Protein AF-A0A8S9V5A4-F1 (afdb_monomer)

Sequence (176 aa):
MAGAPRRKNFTDDKDMALLRQIHADRPFLRQRGGIMAAGKTASGRFDKLVEAHRAAAEESAKASGVDEDESEKVILLDDLVAKLDDHAAKTAAAKETELRKREREEETSLVARRLAMESLKESGDDSTPVKKRKETELKDLLITLKEKELAERQEVRELDAERRRREREEDRDEAA

Foldseek 3Di:
DDDDDDDDDDDVVNLVVLLVVCLVVVLVPDPPDSDPPVDPVSRVVLVVLLVVLVVVVVVCVVVPDDDDDQDPSSVSSVVSVVVNVVSVVVVVVVVVVVVVVVVVVVVVVVVVVVVVVVVVVVVVDDDDDPPPVVVVVVVVVVVVVVVVVVVVVVVVVVVVVVVVVVVVVVVVVVVD

Organism: Phytophthora infestans (NCBI:txid4787)

Mean predicted aligned error: 16.7 Å

Nearest PDB structures (foldseek):
  3k29-assembly1_A  TM=2.205E-01  e=4.992E+00  Chlamydia trachomatis

Solvent-accessible surface area (backbone atoms only — not comparable to full-atom values): 10399 Å² total; per-residue (Å²): 133,86,76,78,83,75,80,83,80,83,47,71,70,54,49,50,52,50,50,54,47,47,66,73,66,40,41,86,75,44,96,71,77,66,58,54,94,72,40,75,70,47,46,61,47,50,54,51,52,51,53,52,47,54,54,48,51,55,50,53,65,73,58,70,86,72,94,68,88,79,46,71,68,53,56,54,45,53,58,50,48,53,54,49,51,53,47,52,50,53,54,51,52,52,51,50,54,53,48,53,51,49,51,51,52,52,52,54,50,51,51,52,52,50,54,53,55,50,54,54,57,62,72,72,72,73,92,75,94,60,67,72,62,57,52,50,55,53,51,52,52,52,48,56,52,51,52,50,56,50,49,54,57,48,50,54,53,48,51,54,51,48,52,58,47,49,54,58,49,53,59,50,65,76,73,109

Radius of gyration: 33.75 Å; Cα contacts (8 Å, |Δi|>4): 38; chains: 1; bounding box: 81×59×84 Å

Structure (mmCIF, N/CA/C/O backbone):
data_AF-A0A8S9V5A4-F1
#
_entry.id   AF-A0A8S9V5A4-F1
#
loop_
_atom_site.group_PDB
_atom_site.id
_atom_site.type_symbol
_atom_site.label_atom_id
_atom_site.label_alt_id
_atom_site.label_comp_id
_atom_site.label_asym_id
_atom_site.label_entity_id
_atom_site.label_seq_id
_atom_site.pdbx_PDB_ins_code
_atom_site.Cartn_x
_atom_site.Cartn_y
_atom_site.Cartn_z
_atom_site.occupancy
_atom_site.B_iso_or_equiv
_atom_site.auth_seq_id
_atom_site.auth_comp_id
_atom_site.auth_asym_id
_atom_site.auth_atom_id
_atom_site.pdbx_PDB_model_num
ATOM 1 N N . MET A 1 1 ? 39.631 -29.279 -12.081 1.00 44.41 1 MET A N 1
ATOM 2 C CA . MET A 1 1 ? 38.621 -28.631 -11.217 1.00 44.41 1 MET A CA 1
ATOM 3 C C . MET A 1 1 ? 37.697 -27.805 -12.096 1.00 44.41 1 MET A C 1
ATOM 5 O O . MET A 1 1 ? 3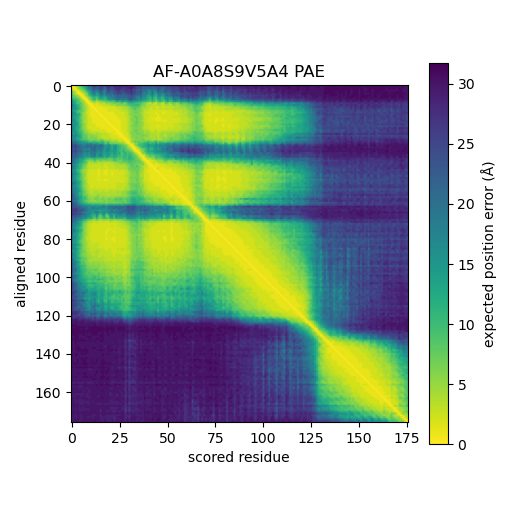8.179 -26.889 -12.747 1.00 44.41 1 MET A O 1
ATOM 9 N N . ALA A 1 2 ? 36.414 -28.160 -12.189 1.00 45.00 2 ALA A N 1
ATOM 10 C CA . ALA A 1 2 ? 35.436 -27.352 -12.915 1.00 45.00 2 ALA A CA 1
ATOM 11 C C . ALA A 1 2 ? 35.105 -26.110 -12.070 1.00 45.00 2 ALA A C 1
ATOM 13 O O . ALA A 1 2 ? 34.670 -26.242 -10.928 1.00 45.00 2 ALA A O 1
ATOM 14 N N . GLY A 1 3 ? 35.390 -24.916 -12.596 1.00 50.31 3 GLY A N 1
ATOM 15 C CA . GLY A 1 3 ? 35.115 -23.653 -11.913 1.00 50.31 3 GLY A CA 1
ATOM 16 C C . GLY A 1 3 ? 33.620 -23.479 -11.641 1.00 50.31 3 GLY A C 1
ATOM 17 O O . GLY A 1 3 ? 32.790 -23.836 -12.477 1.00 50.31 3 GLY A O 1
ATOM 18 N N . ALA A 1 4 ? 33.284 -22.942 -10.466 1.00 57.16 4 ALA A N 1
ATOM 19 C CA . ALA A 1 4 ? 31.905 -22.681 -10.068 1.00 57.16 4 ALA A CA 1
ATOM 20 C C . ALA A 1 4 ? 31.161 -21.851 -11.139 1.00 57.16 4 ALA A C 1
ATOM 22 O O . ALA A 1 4 ? 31.749 -20.930 -11.720 1.00 57.16 4 ALA A O 1
ATOM 23 N N . PRO A 1 5 ? 29.877 -22.149 -11.413 1.00 58.09 5 PRO A N 1
ATOM 24 C CA . PRO A 1 5 ? 29.123 -21.475 -12.462 1.00 58.09 5 PRO A CA 1
ATOM 25 C C . PRO A 1 5 ? 29.040 -19.969 -12.183 1.00 58.09 5 PRO A C 1
ATOM 27 O O . PRO A 1 5 ? 28.611 -19.538 -11.110 1.00 58.09 5 PRO A O 1
ATOM 30 N N . ARG A 1 6 ? 29.463 -19.155 -13.159 1.00 66.19 6 ARG A N 1
ATOM 31 C CA . ARG A 1 6 ? 29.399 -17.691 -13.068 1.00 66.19 6 ARG A CA 1
ATOM 32 C C . ARG A 1 6 ? 27.950 -17.240 -12.886 1.00 66.19 6 ARG A C 1
ATOM 34 O O . ARG A 1 6 ? 27.045 -17.743 -13.553 1.00 66.19 6 ARG A O 1
ATOM 41 N N . ARG A 1 7 ? 27.732 -16.280 -11.979 1.00 64.88 7 ARG A N 1
ATOM 42 C CA . ARG A 1 7 ? 26.419 -15.655 -11.759 1.00 64.88 7 ARG A CA 1
ATOM 43 C C . ARG A 1 7 ? 25.917 -15.118 -13.102 1.00 64.88 7 ARG A C 1
ATOM 45 O O . ARG A 1 7 ? 26.640 -14.397 -13.782 1.00 64.88 7 ARG A O 1
ATOM 52 N N . LYS A 1 8 ? 24.704 -15.506 -13.504 1.00 66.00 8 LYS A N 1
ATOM 53 C CA . LYS A 1 8 ? 24.080 -15.004 -14.734 1.00 66.00 8 LYS A CA 1
ATOM 54 C C . LYS A 1 8 ? 23.868 -13.496 -14.580 1.00 66.00 8 LYS A C 1
ATOM 56 O O . LYS A 1 8 ? 23.159 -13.077 -13.669 1.00 66.00 8 LYS A O 1
ATOM 61 N N . ASN A 1 9 ? 24.470 -12.703 -15.461 1.00 75.31 9 ASN A N 1
ATOM 62 C CA . ASN A 1 9 ? 24.231 -11.264 -15.503 1.00 75.31 9 ASN A CA 1
ATOM 63 C C . ASN A 1 9 ? 22.827 -10.994 -16.075 1.00 75.31 9 ASN A C 1
ATOM 65 O O . ASN A 1 9 ? 22.404 -11.640 -17.047 1.00 75.31 9 ASN A O 1
ATOM 69 N N . PHE A 1 10 ? 22.106 -10.070 -15.440 1.00 82.31 10 PHE A N 1
ATOM 70 C CA . PHE A 1 10 ? 20.865 -9.513 -15.970 1.00 82.31 10 PHE A CA 1
ATOM 71 C C . PHE A 1 10 ? 21.201 -8.514 -17.078 1.00 82.31 10 PHE A C 1
ATOM 73 O O . PHE A 1 10 ? 22.166 -7.762 -16.965 1.00 82.31 10 PHE A O 1
ATOM 80 N N . THR A 1 11 ? 20.432 -8.578 -18.155 1.00 89.62 11 THR A N 1
ATOM 81 C CA . THR A 1 11 ? 20.482 -7.675 -19.310 1.00 89.62 11 THR A CA 1
ATOM 82 C C . THR A 1 11 ? 19.158 -6.922 -19.370 1.00 89.62 11 THR A C 1
ATOM 84 O O . THR A 1 11 ? 18.189 -7.391 -18.769 1.00 89.62 11 THR A O 1
ATOM 87 N N . ASP A 1 12 ? 19.079 -5.816 -20.110 1.00 88.50 12 ASP A N 1
ATOM 88 C CA . ASP A 1 12 ? 17.833 -5.041 -20.198 1.00 88.50 12 ASP A CA 1
ATOM 89 C C . ASP A 1 12 ? 16.649 -5.875 -20.700 1.00 88.50 12 ASP A C 1
ATOM 91 O O . ASP A 1 12 ? 15.578 -5.816 -20.106 1.00 88.50 12 ASP A O 1
ATOM 95 N N . ASP A 1 13 ? 16.855 -6.767 -21.672 1.00 89.75 13 ASP A N 1
ATOM 96 C CA . ASP A 1 13 ? 15.806 -7.694 -22.127 1.00 89.75 13 ASP A CA 1
ATOM 97 C C . ASP A 1 13 ? 15.301 -8.623 -21.012 1.00 89.75 13 ASP A C 1
ATOM 99 O O . ASP A 1 13 ? 14.111 -8.933 -20.926 1.00 89.75 13 ASP A O 1
ATOM 103 N N . LYS A 1 14 ? 16.201 -9.079 -20.129 1.00 90.19 14 LYS A N 1
ATOM 104 C CA . LYS A 1 14 ? 15.837 -9.930 -18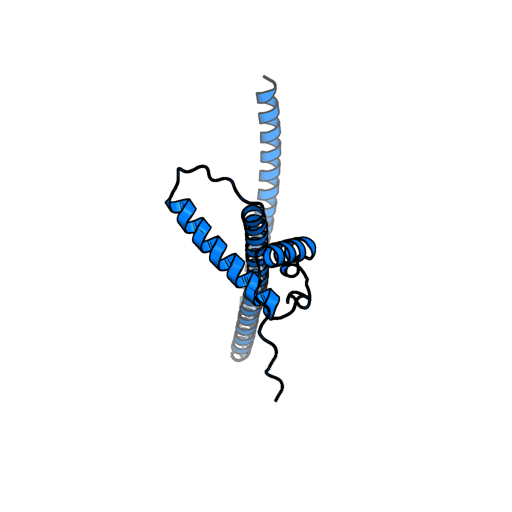.985 1.00 90.19 14 LYS A CA 1
ATOM 105 C C . LYS A 1 14 ? 15.147 -9.130 -17.894 1.00 90.19 14 LYS A C 1
ATOM 107 O O . LYS A 1 14 ? 14.263 -9.673 -17.240 1.00 90.19 14 LYS A O 1
ATOM 112 N N . ASP A 1 15 ? 15.553 -7.881 -17.693 1.00 91.50 15 ASP A N 1
ATOM 113 C CA . ASP A 1 15 ? 14.875 -6.973 -16.775 1.00 91.50 15 ASP A CA 1
ATOM 114 C C . ASP A 1 15 ? 13.461 -6.682 -17.280 1.00 91.50 15 ASP A C 1
ATOM 116 O O . ASP A 1 15 ? 12.514 -6.803 -16.515 1.00 91.50 15 ASP A O 1
ATOM 120 N N . MET A 1 16 ? 13.287 -6.419 -18.576 1.00 93.56 16 MET A N 1
ATOM 121 C CA . MET A 1 16 ? 11.969 -6.237 -19.187 1.00 93.56 16 MET A CA 1
ATOM 122 C C . MET A 1 16 ? 11.093 -7.484 -19.062 1.00 93.56 16 MET A C 1
ATOM 124 O O . MET A 1 16 ? 9.941 -7.387 -18.641 1.00 93.56 16 MET A O 1
ATOM 128 N N . ALA A 1 17 ? 11.626 -8.670 -19.367 1.00 92.06 17 ALA A N 1
ATOM 129 C CA . ALA A 1 17 ? 10.892 -9.921 -19.187 1.00 92.06 17 ALA A CA 1
ATOM 130 C C . ALA A 1 17 ? 10.491 -10.145 -17.718 1.00 92.06 17 ALA A C 1
ATOM 132 O O . ALA A 1 17 ? 9.358 -10.538 -17.440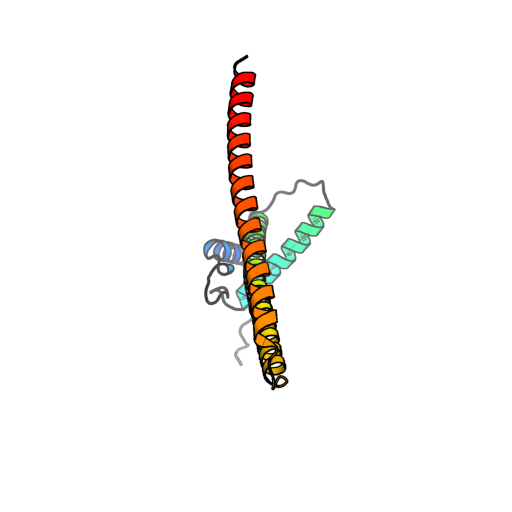 1.00 92.06 17 ALA A O 1
ATOM 133 N N . LEU A 1 18 ? 11.396 -9.844 -16.782 1.00 91.38 18 LEU A N 1
ATOM 134 C CA . LEU A 1 18 ? 11.139 -9.933 -15.348 1.00 91.38 18 LEU A CA 1
ATOM 135 C C . LEU A 1 18 ? 10.037 -8.961 -14.911 1.00 91.38 18 LEU A C 1
ATOM 137 O O . LEU A 1 18 ? 9.111 -9.371 -14.214 1.00 91.38 18 LEU A O 1
ATOM 141 N N . LEU A 1 19 ? 10.107 -7.696 -15.329 1.00 93.19 19 LEU A N 1
ATOM 142 C CA . LEU A 1 19 ? 9.117 -6.679 -14.981 1.00 93.19 19 LEU A CA 1
ATOM 143 C C . LEU A 1 19 ? 7.740 -7.027 -15.547 1.00 93.19 19 LEU A C 1
ATOM 145 O O . LEU A 1 19 ? 6.755 -6.982 -14.813 1.00 93.19 19 LEU A O 1
ATOM 149 N N . ARG A 1 20 ? 7.665 -7.464 -16.811 1.00 93.44 20 ARG A N 1
ATOM 150 C CA . ARG A 1 20 ? 6.405 -7.907 -17.430 1.00 93.44 20 ARG A CA 1
ATOM 151 C C . ARG A 1 20 ? 5.810 -9.101 -16.688 1.00 93.44 20 ARG A C 1
ATOM 153 O O . ARG A 1 20 ? 4.609 -9.121 -16.427 1.00 93.44 20 ARG A O 1
ATOM 160 N N . GLN A 1 21 ? 6.646 -10.063 -16.299 1.00 91.06 21 GLN A N 1
ATOM 161 C CA . GLN A 1 21 ? 6.204 -11.212 -15.517 1.00 91.06 21 GLN A CA 1
ATOM 162 C C . GLN A 1 21 ? 5.666 -10.791 -14.143 1.00 91.06 21 GLN A C 1
ATOM 164 O O . GLN A 1 21 ? 4.577 -11.206 -13.761 1.00 91.06 21 GLN A O 1
ATOM 169 N N . ILE A 1 22 ? 6.384 -9.940 -13.407 1.00 90.06 22 ILE A N 1
ATOM 170 C CA . ILE A 1 22 ? 5.941 -9.445 -12.093 1.00 90.06 22 ILE A CA 1
ATOM 171 C C . ILE A 1 22 ? 4.639 -8.650 -12.225 1.00 90.06 22 ILE A C 1
ATOM 173 O O . ILE A 1 22 ? 3.739 -8.799 -11.396 1.00 90.06 22 ILE A O 1
ATOM 177 N N . HIS A 1 23 ? 4.516 -7.846 -13.277 1.00 91.00 23 HIS A N 1
ATOM 178 C CA . HIS A 1 23 ? 3.318 -7.069 -13.557 1.00 91.00 23 HIS A CA 1
ATOM 179 C C . HIS A 1 23 ? 2.094 -7.945 -13.854 1.00 91.00 23 HIS A C 1
ATOM 181 O O . HIS A 1 23 ? 0.995 -7.642 -13.380 1.00 91.00 23 HIS A O 1
ATOM 187 N N . ALA A 1 24 ? 2.283 -9.046 -14.585 1.00 90.06 24 ALA A N 1
ATOM 188 C CA . ALA A 1 24 ? 1.232 -10.017 -14.869 1.00 90.06 24 ALA A CA 1
ATOM 189 C C . ALA A 1 24 ? 0.864 -10.852 -13.630 1.00 90.06 24 ALA A C 1
ATOM 191 O O . ALA A 1 24 ? -0.307 -10.948 -13.263 1.00 90.06 24 ALA A O 1
ATOM 192 N N . ASP A 1 25 ? 1.862 -11.422 -12.952 1.00 87.12 25 ASP A N 1
ATOM 193 C CA . ASP A 1 25 ? 1.659 -12.382 -11.863 1.00 87.12 25 ASP A CA 1
ATOM 194 C C . ASP A 1 25 ? 1.259 -11.725 -10.536 1.00 87.12 25 ASP A C 1
ATOM 196 O O . ASP A 1 25 ? 0.744 -12.418 -9.645 1.00 87.12 25 ASP A O 1
ATOM 200 N N . ARG A 1 26 ? 1.553 -10.421 -10.402 1.00 86.00 26 ARG A N 1
ATOM 201 C CA . ARG A 1 26 ? 1.373 -9.566 -9.214 1.00 86.00 26 ARG A CA 1
ATOM 202 C C . ARG A 1 26 ? 1.672 -10.318 -7.917 1.00 86.00 26 ARG A C 1
ATOM 204 O O . ARG A 1 26 ? 0.801 -10.455 -7.054 1.00 86.00 26 ARG A O 1
ATOM 211 N N . PRO A 1 27 ? 2.898 -10.849 -7.765 1.00 82.44 27 PRO A N 1
ATOM 212 C CA . PRO A 1 27 ? 3.228 -11.765 -6.676 1.00 82.44 27 PRO A CA 1
ATOM 213 C C . PRO A 1 27 ? 3.062 -11.127 -5.289 1.00 82.44 27 PRO A C 1
ATOM 215 O O . PRO A 1 27 ? 2.765 -11.831 -4.329 1.00 82.44 27 PRO A O 1
ATOM 218 N N . PHE A 1 28 ? 3.193 -9.803 -5.196 1.00 78.75 28 PHE A N 1
ATOM 219 C CA . PHE A 1 28 ? 3.020 -9.016 -3.974 1.00 78.75 28 PHE A CA 1
ATOM 220 C C . PHE A 1 28 ? 1.563 -8.908 -3.492 1.00 78.75 28 PHE A C 1
ATOM 222 O O . PHE A 1 28 ? 1.354 -8.597 -2.328 1.00 78.75 28 PHE A O 1
ATOM 229 N N . LEU A 1 29 ? 0.562 -9.207 -4.334 1.00 77.19 29 LEU A N 1
ATOM 230 C CA . LEU A 1 29 ? -0.858 -9.224 -3.941 1.00 77.19 29 LEU A CA 1
ATOM 231 C C . LEU A 1 29 ? -1.335 -10.598 -3.445 1.00 77.19 29 LEU A C 1
ATOM 233 O O . LEU A 1 29 ? -2.489 -10.753 -3.044 1.00 77.19 29 LEU A O 1
ATOM 237 N N . ARG A 1 30 ? -0.492 -11.635 -3.513 1.00 77.19 30 ARG A N 1
ATOM 238 C CA . ARG A 1 30 ? -0.899 -13.000 -3.161 1.00 77.19 30 ARG A CA 1
ATOM 239 C C . ARG A 1 30 ? -0.908 -13.176 -1.642 1.00 77.19 30 ARG A C 1
ATOM 241 O O . ARG A 1 30 ? 0.106 -12.992 -0.979 1.00 77.19 30 ARG A O 1
ATOM 248 N N . GLN A 1 31 ? -2.045 -13.627 -1.107 1.00 62.00 31 GLN A N 1
ATOM 249 C CA . GLN A 1 31 ? -2.305 -13.799 0.332 1.00 62.00 31 GLN A CA 1
ATOM 250 C C . GLN A 1 31 ? -1.357 -14.794 1.038 1.00 62.00 31 GLN A C 1
ATOM 252 O O . GLN A 1 31 ? -1.238 -14.770 2.261 1.00 62.00 31 GLN A O 1
ATOM 257 N N . ARG A 1 32 ? -0.671 -15.681 0.299 1.00 48.41 32 ARG A N 1
ATOM 258 C CA . ARG A 1 32 ? 0.219 -16.704 0.870 1.00 48.41 32 ARG A CA 1
ATOM 259 C C . ARG A 1 32 ? 1.506 -16.849 0.051 1.00 48.41 32 ARG A C 1
ATOM 261 O O . ARG A 1 32 ? 1.446 -17.167 -1.131 1.00 48.41 32 ARG A O 1
ATOM 268 N N . GLY A 1 33 ? 2.659 -16.664 0.706 1.00 55.97 33 GLY A N 1
ATOM 269 C CA . GLY A 1 33 ? 3.987 -16.945 0.138 1.00 55.97 33 GLY A CA 1
ATOM 270 C C . GLY A 1 33 ? 4.487 -15.917 -0.881 1.00 55.97 33 GLY A C 1
ATOM 271 O O . GLY A 1 33 ? 4.953 -16.308 -1.946 1.00 55.97 33 GLY A O 1
ATOM 272 N N . GLY A 1 34 ? 4.388 -14.623 -0.554 1.00 55.09 34 GLY A N 1
ATOM 273 C CA . GLY A 1 34 ? 4.804 -13.483 -1.384 1.00 55.09 34 GLY A CA 1
ATOM 274 C C . GLY A 1 34 ? 6.316 -13.358 -1.595 1.00 55.09 34 GLY A C 1
ATOM 275 O O . GLY A 1 34 ? 6.923 -12.361 -1.224 1.00 55.09 34 GLY A O 1
ATOM 276 N N . ILE A 1 35 ? 6.935 -14.365 -2.200 1.00 52.69 35 ILE A N 1
ATOM 277 C CA . ILE A 1 35 ? 8.256 -14.249 -2.810 1.00 52.69 35 ILE A CA 1
ATOM 278 C C . ILE A 1 35 ? 8.059 -14.678 -4.251 1.00 52.69 35 ILE A C 1
ATOM 280 O O . ILE A 1 35 ? 7.546 -15.767 -4.505 1.00 52.69 35 ILE A O 1
ATOM 284 N N . MET A 1 36 ? 8.426 -13.794 -5.181 1.0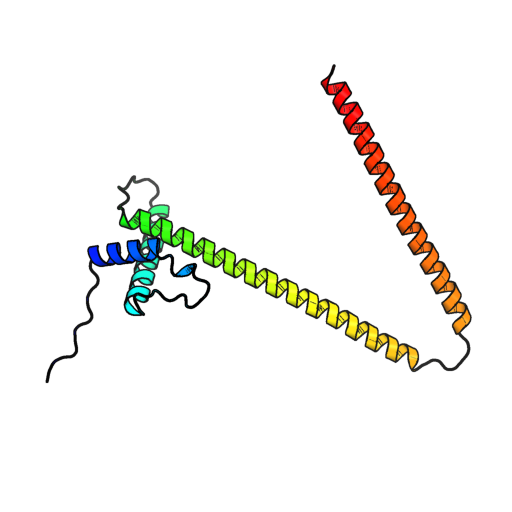0 58.25 36 MET A N 1
ATOM 285 C CA . MET A 1 36 ? 8.436 -14.056 -6.619 1.00 58.25 36 MET A CA 1
ATOM 286 C C . MET A 1 36 ? 8.790 -15.519 -6.899 1.00 58.25 36 MET A C 1
ATOM 288 O O . MET A 1 36 ? 9.861 -15.984 -6.500 1.00 58.25 36 MET A O 1
ATOM 292 N N . ALA A 1 37 ? 7.930 -16.231 -7.630 1.00 55.09 37 ALA A N 1
ATOM 293 C CA . ALA A 1 37 ? 8.201 -17.603 -8.069 1.00 55.09 37 ALA A CA 1
ATOM 294 C C . ALA A 1 37 ? 9.523 -17.723 -8.868 1.00 55.09 37 ALA A C 1
ATOM 296 O O . ALA A 1 37 ? 10.052 -18.814 -9.048 1.00 55.09 37 ALA A O 1
ATOM 297 N N . ALA A 1 38 ? 10.092 -16.588 -9.292 1.00 58.88 38 ALA A N 1
ATOM 298 C CA . ALA A 1 38 ? 11.385 -16.447 -9.952 1.00 58.88 38 ALA A CA 1
ATOM 299 C C . ALA A 1 38 ? 12.624 -16.570 -9.021 1.00 58.88 38 ALA A C 1
ATOM 301 O O . ALA A 1 38 ? 13.761 -16.510 -9.494 1.00 58.88 38 ALA A O 1
ATOM 302 N N . GLY A 1 39 ? 12.443 -16.776 -7.710 1.00 67.94 39 GLY A N 1
ATOM 303 C CA . GLY A 1 39 ? 13.529 -17.066 -6.765 1.00 67.94 39 GLY A CA 1
ATOM 304 C C . GLY A 1 39 ? 14.308 -15.839 -6.262 1.00 67.94 39 GLY A C 1
ATOM 305 O O . GLY A 1 39 ? 14.139 -14.712 -6.727 1.00 67.94 39 GLY A O 1
ATOM 306 N N . LYS A 1 40 ? 15.205 -16.059 -5.285 1.00 75.00 40 LYS A N 1
ATOM 307 C CA . LYS A 1 40 ? 15.917 -14.995 -4.536 1.00 75.00 40 LYS A CA 1
ATOM 308 C C . LYS A 1 40 ? 16.727 -14.034 -5.422 1.00 75.00 40 LYS A C 1
ATOM 310 O O . LYS A 1 40 ? 16.882 -12.866 -5.081 1.00 75.00 40 LYS A O 1
ATOM 315 N N . THR A 1 41 ? 17.237 -14.503 -6.562 1.00 80.31 41 THR A N 1
ATOM 316 C CA . THR A 1 41 ? 18.015 -13.682 -7.506 1.00 80.31 41 THR A CA 1
ATOM 317 C C . THR A 1 41 ? 17.161 -12.726 -8.328 1.00 80.31 41 THR A C 1
ATOM 319 O O . THR A 1 41 ? 17.618 -11.627 -8.616 1.00 80.31 41 THR A O 1
ATOM 322 N N . ALA A 1 42 ? 15.949 -13.136 -8.709 1.00 81.81 42 ALA A N 1
ATOM 323 C CA . ALA A 1 42 ? 15.018 -12.282 -9.437 1.00 81.81 42 ALA A CA 1
ATOM 324 C C . ALA A 1 42 ? 14.423 -11.221 -8.509 1.00 81.81 42 ALA A C 1
ATOM 326 O O . ALA A 1 42 ? 14.370 -10.056 -8.887 1.00 81.81 42 ALA A O 1
ATOM 327 N N . SER A 1 43 ? 14.116 -11.604 -7.261 1.00 83.88 43 SER A N 1
ATOM 328 C CA . SER A 1 43 ? 13.677 -10.651 -6.238 1.00 83.88 43 SER A CA 1
ATOM 329 C C . SER A 1 43 ? 14.692 -9.544 -6.017 1.00 83.88 43 SER A C 1
ATOM 331 O O . SER A 1 43 ? 14.392 -8.382 -6.252 1.00 83.88 43 SER A O 1
ATOM 333 N N . GLY A 1 44 ? 15.941 -9.910 -5.721 1.00 87.19 44 GLY A N 1
ATOM 334 C CA . GLY A 1 44 ? 16.989 -8.914 -5.517 1.00 87.19 44 GLY A CA 1
ATOM 335 C C . GLY A 1 44 ? 17.362 -8.118 -6.774 1.00 87.19 44 GLY A C 1
ATOM 336 O O . GLY A 1 44 ? 18.049 -7.107 -6.657 1.00 87.19 44 GLY A O 1
ATOM 337 N N . ARG A 1 45 ? 16.971 -8.555 -7.983 1.00 91.06 45 ARG A N 1
ATOM 338 C CA . ARG A 1 45 ? 17.113 -7.729 -9.192 1.00 91.06 45 ARG A CA 1
ATOM 339 C C . ARG A 1 45 ? 15.977 -6.722 -9.298 1.00 91.06 45 ARG A C 1
ATOM 341 O O . ARG A 1 45 ? 16.259 -5.564 -9.574 1.00 91.06 45 ARG A O 1
ATOM 348 N N . PHE A 1 46 ? 14.743 -7.159 -9.071 1.00 91.62 46 PHE A N 1
ATOM 349 C CA . PHE A 1 46 ? 13.575 -6.289 -9.061 1.00 91.62 46 PHE A CA 1
ATOM 350 C C . PHE A 1 46 ? 13.711 -5.172 -8.024 1.00 91.62 46 PHE A C 1
ATOM 352 O O . PHE A 1 46 ? 13.545 -4.013 -8.383 1.00 91.62 46 PHE A O 1
ATOM 359 N N . ASP A 1 47 ? 14.132 -5.499 -6.799 1.00 91.56 47 ASP A N 1
ATOM 360 C CA . ASP A 1 47 ? 14.329 -4.507 -5.733 1.00 91.56 47 ASP A CA 1
ATOM 361 C C . ASP A 1 47 ? 15.311 -3.407 -6.176 1.00 91.56 47 ASP A C 1
ATOM 363 O O . ASP A 1 47 ? 15.025 -2.221 -6.058 1.00 91.56 47 ASP A O 1
ATOM 367 N N . LYS A 1 48 ? 16.423 -3.791 -6.820 1.00 93.38 48 LYS A N 1
ATOM 368 C CA . LYS A 1 48 ? 17.397 -2.837 -7.377 1.00 93.38 48 LYS A CA 1
ATOM 369 C C . LYS A 1 48 ? 16.843 -1.986 -8.516 1.00 93.38 48 LYS A C 1
ATOM 371 O O . LYS A 1 48 ? 17.265 -0.846 -8.671 1.00 93.38 48 LYS A O 1
ATOM 376 N N . LEU A 1 49 ? 15.976 -2.551 -9.359 1.00 93.75 49 LEU A N 1
ATOM 377 C CA . LEU A 1 49 ? 15.339 -1.805 -10.449 1.00 93.75 49 LEU A CA 1
ATOM 378 C C . LEU A 1 49 ? 14.371 -0.760 -9.890 1.00 93.75 49 LEU A C 1
ATOM 380 O O . LEU A 1 49 ? 14.370 0.367 -10.370 1.00 93.75 49 LEU A O 1
ATOM 384 N N . VAL A 1 50 ? 13.609 -1.118 -8.853 1.00 93.88 50 VAL A N 1
ATOM 385 C CA . VAL A 1 50 ? 12.713 -0.198 -8.142 1.00 93.88 50 VAL A CA 1
ATOM 386 C C . VAL A 1 50 ? 13.500 0.904 -7.432 1.00 93.88 50 VAL A C 1
ATOM 388 O O . VAL A 1 50 ? 13.154 2.071 -7.567 1.00 93.88 50 VAL A O 1
ATOM 391 N N . GLU A 1 51 ? 14.576 0.567 -6.716 1.00 94.38 51 GLU A N 1
ATOM 392 C CA . GLU A 1 51 ? 15.438 1.559 -6.055 1.00 94.38 51 GLU A CA 1
ATOM 393 C C . GLU A 1 51 ? 16.034 2.558 -7.055 1.00 94.38 51 GLU A C 1
ATOM 395 O O . GLU A 1 51 ? 15.967 3.767 -6.835 1.00 94.38 51 GLU A O 1
ATOM 400 N N . ALA A 1 52 ? 16.585 2.063 -8.167 1.00 92.88 52 ALA A N 1
ATOM 401 C CA . ALA A 1 52 ? 17.170 2.912 -9.200 1.00 92.88 52 ALA A CA 1
ATOM 402 C C . ALA A 1 52 ? 16.126 3.824 -9.862 1.00 92.88 52 ALA A C 1
ATOM 404 O O . ALA A 1 52 ? 16.403 4.998 -10.090 1.00 92.88 52 ALA A O 1
ATOM 405 N N . HIS A 1 53 ? 14.928 3.301 -10.142 1.00 93.75 53 HIS A N 1
ATOM 406 C CA . HIS A 1 53 ? 13.833 4.084 -10.719 1.00 93.75 53 HIS A CA 1
ATOM 407 C C . HIS A 1 53 ? 13.336 5.167 -9.760 1.00 93.75 53 HIS A C 1
ATOM 409 O O . HIS A 1 53 ? 13.222 6.314 -10.173 1.00 93.75 53 HIS A O 1
ATOM 415 N N . ARG A 1 54 ? 13.158 4.861 -8.469 1.00 93.62 54 ARG A N 1
ATOM 416 C CA . ARG A 1 54 ? 12.771 5.866 -7.463 1.00 93.62 54 ARG A CA 1
ATOM 417 C C . ARG A 1 54 ? 13.792 6.998 -7.350 1.00 93.62 54 ARG A C 1
ATOM 419 O O . ARG A 1 54 ? 13.400 8.156 -7.262 1.00 93.62 54 ARG A O 1
ATOM 426 N N . ALA A 1 55 ? 15.085 6.669 -7.377 1.00 91.94 55 ALA A N 1
ATOM 427 C CA . ALA A 1 55 ? 16.148 7.671 -7.357 1.00 91.94 55 ALA A CA 1
ATOM 428 C C . ALA A 1 55 ? 16.122 8.557 -8.615 1.00 91.94 55 ALA A C 1
ATOM 430 O O . ALA A 1 55 ? 16.215 9.777 -8.502 1.00 91.94 55 ALA A O 1
ATOM 431 N N . ALA A 1 56 ? 15.939 7.951 -9.794 1.00 88.06 56 ALA A N 1
ATOM 432 C CA . ALA A 1 56 ? 15.821 8.683 -11.051 1.00 88.06 56 ALA A CA 1
ATOM 433 C C . ALA A 1 56 ? 14.574 9.582 -11.073 1.00 88.06 56 ALA A C 1
ATOM 435 O O . ALA A 1 56 ? 14.679 10.751 -11.414 1.00 88.06 56 ALA A O 1
ATOM 436 N N . ALA A 1 57 ? 13.418 9.085 -10.626 1.00 87.69 57 ALA A N 1
ATOM 437 C CA . ALA A 1 57 ? 12.184 9.863 -10.550 1.00 87.69 57 ALA A CA 1
ATOM 438 C C . ALA A 1 57 ? 12.312 11.073 -9.605 1.00 87.69 57 ALA A C 1
ATOM 440 O O . ALA A 1 57 ? 11.803 12.150 -9.906 1.00 87.69 57 ALA A O 1
ATOM 441 N N . GLU A 1 58 ? 13.024 10.930 -8.481 1.00 88.25 58 GLU A N 1
ATOM 442 C CA . GLU A 1 58 ? 13.315 12.047 -7.575 1.00 88.25 58 GLU A CA 1
ATOM 443 C C . GLU A 1 58 ? 14.228 13.098 -8.231 1.00 88.25 58 GLU A C 1
ATOM 445 O O . GLU A 1 58 ? 14.036 14.301 -8.038 1.00 88.25 58 GLU A O 1
ATOM 450 N N . GLU A 1 59 ? 15.221 12.661 -9.006 1.00 85.50 59 GLU A N 1
ATOM 451 C CA . GLU A 1 59 ? 16.116 13.545 -9.756 1.00 85.50 59 GLU A CA 1
ATOM 452 C C . GLU A 1 59 ? 15.373 14.276 -10.884 1.00 85.50 59 GLU A C 1
ATOM 454 O O . GLU A 1 59 ? 15.451 15.503 -10.967 1.00 85.50 59 GLU A O 1
ATOM 459 N N . SER A 1 60 ? 14.564 13.563 -11.672 1.00 82.50 60 SER A N 1
ATOM 460 C CA . SER A 1 60 ? 13.716 14.137 -12.723 1.00 82.50 60 SER A CA 1
ATOM 461 C C . SER A 1 60 ? 12.695 15.128 -12.158 1.00 82.50 60 SER A C 1
ATOM 463 O O . SER A 1 60 ? 12.525 16.215 -12.708 1.00 82.50 60 SER A O 1
ATOM 465 N N . ALA A 1 61 ? 12.075 14.824 -11.011 1.00 83.38 61 ALA A N 1
ATOM 466 C CA . ALA A 1 61 ? 11.159 15.746 -10.336 1.00 83.38 61 ALA A CA 1
ATOM 467 C C . ALA A 1 61 ? 11.851 17.054 -9.907 1.00 83.38 61 ALA A C 1
ATOM 469 O O . ALA A 1 61 ? 11.240 18.123 -9.941 1.00 83.38 61 ALA A O 1
ATOM 470 N N . LYS A 1 62 ? 13.138 16.997 -9.534 1.00 85.12 62 LYS A N 1
ATOM 471 C CA . LYS A 1 62 ? 13.948 18.190 -9.223 1.00 85.12 62 LYS A CA 1
ATOM 472 C C . LYS A 1 62 ? 14.376 18.951 -10.479 1.00 85.12 62 LYS A C 1
ATOM 474 O O . LYS A 1 62 ? 14.536 20.167 -10.414 1.00 85.12 62 LYS A O 1
ATOM 479 N N . ALA A 1 63 ? 14.548 18.256 -11.600 1.00 78.12 63 ALA A N 1
ATOM 480 C CA . ALA A 1 63 ? 14.975 18.814 -12.882 1.00 78.12 63 ALA A CA 1
ATOM 481 C C . ALA A 1 63 ? 13.826 19.400 -13.738 1.00 78.12 63 ALA A C 1
ATOM 483 O O . ALA A 1 63 ? 14.063 19.758 -14.889 1.00 78.12 63 ALA A O 1
ATOM 484 N N . SER A 1 64 ? 12.611 19.515 -13.178 1.00 66.06 64 SER A N 1
ATOM 485 C CA . SER A 1 64 ? 11.360 19.993 -13.800 1.00 66.06 64 SER A CA 1
ATOM 486 C C . SER A 1 64 ? 11.545 20.927 -15.009 1.00 66.06 64 SER A C 1
ATOM 488 O O . SER A 1 64 ? 11.862 22.107 -14.845 1.00 66.06 64 SER A O 1
ATOM 490 N N . GLY A 1 65 ? 11.254 20.424 -16.214 1.00 66.62 65 GLY A N 1
ATOM 491 C CA . GLY A 1 65 ? 11.217 21.232 -17.442 1.00 66.62 65 GLY A CA 1
ATOM 492 C C . GLY A 1 65 ? 11.687 20.547 -18.727 1.00 66.62 65 GLY A C 1
ATOM 493 O O . GLY A 1 65 ? 11.778 21.224 -19.749 1.00 66.62 65 GLY A O 1
ATOM 494 N N . VAL A 1 66 ? 12.000 19.249 -18.698 1.00 58.78 66 VAL A N 1
ATOM 495 C CA . VAL A 1 66 ? 12.405 18.484 -19.885 1.00 58.78 66 VAL A CA 1
ATOM 496 C C . VAL A 1 66 ? 11.358 17.409 -20.163 1.00 58.78 66 VAL A C 1
ATOM 498 O O . VAL A 1 66 ? 11.124 16.549 -19.318 1.00 58.78 66 VAL A O 1
ATOM 501 N N . ASP A 1 67 ? 10.732 17.475 -21.338 1.00 55.06 67 ASP A N 1
ATOM 502 C CA . ASP A 1 67 ? 9.921 16.385 -21.878 1.00 55.06 67 ASP A CA 1
ATOM 503 C C . ASP A 1 67 ? 10.879 15.292 -22.380 1.00 55.06 67 ASP A C 1
ATOM 505 O O . ASP A 1 67 ? 11.523 15.447 -23.420 1.00 55.06 67 ASP A O 1
ATOM 509 N N . GLU A 1 68 ? 11.031 14.216 -21.608 1.00 61.91 68 GLU A N 1
ATOM 510 C CA . GLU A 1 68 ? 11.796 13.033 -22.009 1.00 61.91 68 GLU A CA 1
ATOM 511 C C . GLU A 1 68 ? 10.848 11.953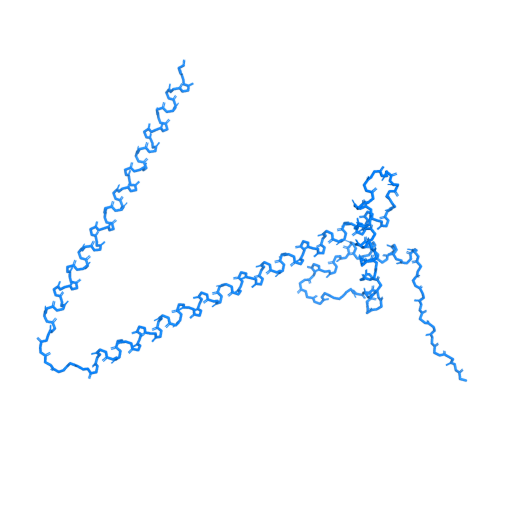 -22.542 1.00 61.91 68 GLU A C 1
ATOM 513 O O . GLU A 1 68 ? 9.768 11.729 -21.995 1.00 61.91 68 GLU A O 1
ATOM 518 N N . ASP A 1 69 ? 11.257 11.255 -23.604 1.00 60.19 69 ASP A N 1
ATOM 519 C CA . ASP A 1 69 ? 10.537 10.081 -24.094 1.00 60.19 69 ASP A CA 1
ATOM 520 C C . ASP A 1 69 ? 10.558 8.975 -23.019 1.00 60.19 69 ASP A C 1
ATOM 522 O O . ASP A 1 69 ? 11.575 8.305 -22.801 1.00 60.19 69 ASP A O 1
ATOM 526 N N . GLU A 1 70 ? 9.427 8.760 -22.343 1.00 73.81 70 GLU A N 1
ATOM 527 C CA . GLU A 1 70 ? 9.290 7.706 -21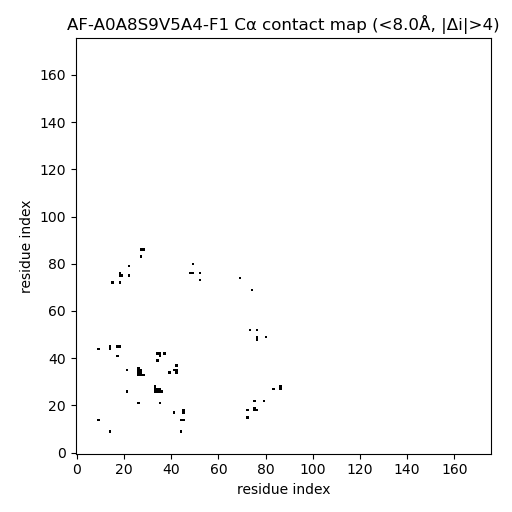.337 1.00 73.81 70 GLU A CA 1
ATOM 528 C C . GLU A 1 70 ? 9.387 6.320 -21.991 1.00 73.81 70 GLU A C 1
ATOM 530 O O . GLU A 1 70 ? 8.490 5.845 -22.692 1.00 73.81 70 GLU A O 1
ATOM 535 N N . SER A 1 71 ? 10.505 5.631 -21.756 1.00 86.31 71 SER A N 1
ATOM 536 C CA . SER A 1 71 ? 10.665 4.248 -22.211 1.00 86.31 71 SER A CA 1
ATOM 537 C C . SER A 1 71 ? 9.621 3.320 -21.566 1.00 86.31 71 SER A C 1
ATOM 539 O O . SER A 1 71 ? 9.261 3.493 -20.403 1.00 86.31 71 SER A O 1
ATOM 541 N N . GLU A 1 72 ? 9.210 2.251 -22.264 1.00 89.94 72 GLU A N 1
ATOM 542 C CA . GLU A 1 72 ? 8.271 1.236 -21.732 1.00 89.94 72 GLU A CA 1
ATOM 543 C C . GLU A 1 72 ? 8.698 0.706 -20.349 1.00 89.94 72 GLU A C 1
ATOM 545 O O . GLU A 1 72 ? 7.864 0.404 -19.497 1.00 89.94 72 GLU A O 1
ATOM 550 N N . LYS A 1 73 ? 10.012 0.609 -20.111 1.00 91.06 73 LYS A N 1
ATOM 551 C CA . LYS A 1 73 ? 10.585 0.169 -18.835 1.00 91.06 73 LYS A CA 1
ATOM 552 C C . LYS A 1 73 ? 10.221 1.109 -17.686 1.00 91.06 73 LYS A C 1
ATOM 554 O O . LYS A 1 73 ? 9.937 0.618 -16.598 1.00 91.06 73 LYS A O 1
ATOM 559 N N . VAL A 1 74 ? 10.258 2.420 -17.929 1.00 91.31 74 VAL A N 1
ATOM 560 C CA . VAL A 1 74 ? 9.931 3.461 -16.942 1.00 91.31 74 VAL A CA 1
ATOM 561 C C . VAL A 1 74 ? 8.448 3.389 -16.614 1.00 91.31 74 VAL A C 1
ATOM 563 O O . VAL A 1 74 ? 8.124 3.115 -15.465 1.00 91.31 74 VAL A O 1
ATOM 566 N N . ILE A 1 75 ? 7.587 3.418 -17.637 1.00 92.31 75 ILE A N 1
ATOM 567 C CA . ILE A 1 75 ? 6.127 3.299 -17.485 1.00 92.31 75 ILE A CA 1
ATOM 568 C C . ILE A 1 75 ? 5.760 2.053 -16.670 1.00 92.31 75 ILE A C 1
ATOM 570 O O . ILE A 1 75 ? 4.957 2.099 -15.742 1.00 92.31 75 ILE A O 1
ATOM 574 N N . LEU A 1 76 ? 6.371 0.909 -16.989 1.00 93.94 76 LEU A N 1
ATOM 575 C CA . LEU A 1 76 ? 6.097 -0.341 -16.286 1.00 93.94 76 LEU A CA 1
ATOM 576 C C . LEU A 1 76 ? 6.576 -0.318 -14.827 1.00 93.94 76 LEU A C 1
ATOM 578 O O . LEU A 1 76 ? 5.952 -0.944 -13.967 1.00 93.94 76 LEU A O 1
ATOM 582 N N . LEU A 1 77 ? 7.690 0.362 -14.549 1.00 94.25 77 LEU A N 1
ATOM 583 C CA . LEU A 1 77 ? 8.204 0.545 -13.196 1.00 94.25 77 LEU A CA 1
ATOM 584 C C . LEU A 1 77 ? 7.323 1.503 -12.390 1.00 94.25 77 LEU A C 1
ATOM 586 O O . LEU A 1 77 ? 7.013 1.154 -11.254 1.00 94.25 77 LEU A O 1
ATOM 590 N N . ASP A 1 78 ? 6.845 2.605 -12.972 1.00 94.56 78 ASP A N 1
ATOM 591 C CA . ASP A 1 78 ? 5.881 3.518 -12.337 1.00 94.56 78 ASP A CA 1
ATOM 592 C C . ASP A 1 78 ? 4.624 2.764 -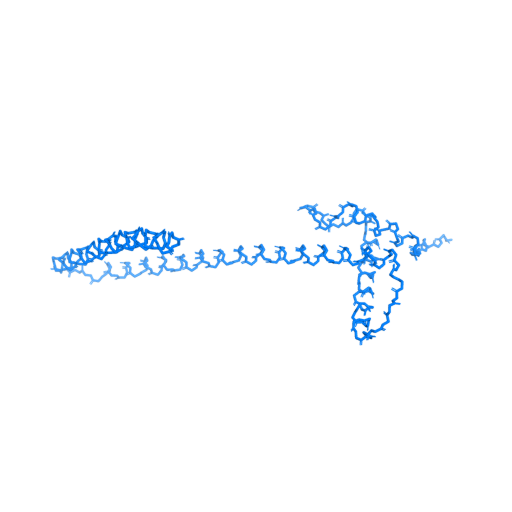11.897 1.00 94.56 78 ASP A C 1
ATOM 594 O O . ASP A 1 78 ? 4.232 2.776 -10.726 1.00 94.56 78 ASP A O 1
ATOM 598 N N . ASP A 1 79 ? 4.055 1.992 -12.822 1.00 94.56 79 ASP A N 1
ATOM 599 C CA . ASP A 1 79 ? 2.870 1.173 -12.600 1.00 94.56 79 ASP A CA 1
ATOM 600 C C . ASP A 1 79 ? 3.061 0.122 -11.496 1.00 94.56 79 ASP A C 1
ATOM 602 O O . ASP A 1 79 ? 2.130 -0.199 -10.749 1.00 94.56 79 ASP A O 1
ATOM 606 N N . LEU A 1 80 ? 4.245 -0.493 -11.436 1.00 94.44 80 LEU A N 1
ATOM 607 C CA . LEU A 1 80 ? 4.591 -1.494 -10.427 1.00 94.44 80 LEU A CA 1
ATOM 608 C C . LEU A 1 80 ? 4.837 -0.853 -9.062 1.00 94.44 80 LEU A C 1
ATOM 610 O O . LEU A 1 80 ? 4.377 -1.397 -8.057 1.00 94.44 80 LEU A O 1
ATOM 614 N N . VAL A 1 81 ? 5.519 0.291 -9.022 1.00 94.25 81 VAL A N 1
ATOM 615 C CA . VAL A 1 81 ? 5.792 1.058 -7.802 1.00 94.25 81 VAL A CA 1
ATOM 616 C C . VAL A 1 81 ? 4.490 1.537 -7.171 1.00 94.25 81 VAL A C 1
ATOM 618 O O . VAL A 1 81 ? 4.263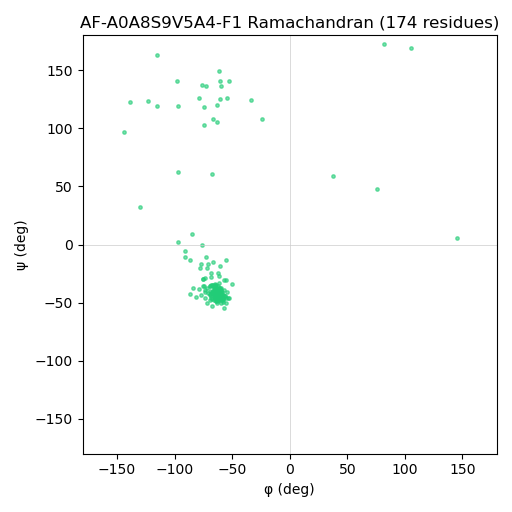 1.246 -5.997 1.00 94.25 81 VAL A O 1
ATOM 621 N N . ALA A 1 82 ? 3.588 2.135 -7.952 1.00 94.69 82 ALA A N 1
ATOM 622 C CA . ALA A 1 82 ? 2.281 2.568 -7.463 1.00 94.69 82 ALA A CA 1
ATOM 623 C C . ALA A 1 82 ? 1.500 1.408 -6.817 1.00 94.69 82 ALA A C 1
ATOM 625 O O . ALA A 1 82 ? 0.998 1.515 -5.699 1.00 94.69 82 ALA A O 1
ATOM 626 N N . LYS A 1 83 ? 1.472 0.241 -7.475 1.00 92.94 83 LYS A N 1
ATOM 627 C CA . LYS A 1 83 ? 0.799 -0.961 -6.950 1.00 92.94 83 LYS A CA 1
ATOM 628 C C . LYS A 1 83 ? 1.452 -1.501 -5.670 1.00 92.94 83 LYS A C 1
ATOM 630 O O . LYS A 1 83 ? 0.744 -2.048 -4.819 1.00 92.94 83 LYS A O 1
ATOM 635 N N . LEU A 1 84 ? 2.776 -1.395 -5.536 1.00 91.50 84 LEU A N 1
ATOM 636 C CA . LEU A 1 84 ? 3.497 -1.795 -4.324 1.00 91.50 84 LEU A CA 1
ATOM 637 C C . LEU A 1 84 ? 3.172 -0.873 -3.150 1.00 91.50 84 LEU A C 1
ATOM 639 O O . LEU A 1 84 ? 2.879 -1.372 -2.063 1.00 91.50 84 LEU A O 1
ATOM 643 N N . ASP A 1 85 ? 3.191 0.439 -3.374 1.00 92.88 85 ASP A N 1
ATOM 644 C CA . ASP A 1 85 ? 2.930 1.432 -2.333 1.00 92.88 85 ASP A CA 1
ATOM 645 C C . ASP A 1 85 ? 1.469 1.378 -1.870 1.00 92.88 85 ASP A C 1
ATOM 647 O O . ASP A 1 85 ? 1.208 1.328 -0.667 1.00 92.88 85 ASP A O 1
ATOM 651 N N . ASP A 1 86 ? 0.520 1.227 -2.797 1.00 93.75 86 ASP A N 1
ATOM 652 C CA . ASP A 1 86 ? -0.892 0.985 -2.479 1.00 93.75 86 ASP A CA 1
ATOM 653 C C . ASP A 1 86 ? -1.081 -0.255 -1.601 1.00 93.75 86 ASP A C 1
ATOM 655 O O . ASP A 1 86 ? -1.867 -0.262 -0.648 1.00 93.75 86 ASP A O 1
ATOM 659 N N . HIS A 1 87 ? -0.384 -1.344 -1.928 1.00 90.75 87 HIS A N 1
ATOM 660 C CA . HIS A 1 87 ? -0.461 -2.571 -1.147 1.00 90.75 87 HIS A CA 1
ATOM 661 C C . HIS A 1 87 ? 0.188 -2.399 0.233 1.00 90.75 87 HIS A C 1
ATOM 663 O O . HIS A 1 87 ? -0.381 -2.826 1.242 1.00 90.75 87 HIS A O 1
ATOM 669 N N . ALA A 1 88 ? 1.342 -1.735 0.310 1.00 90.69 88 ALA A N 1
ATOM 670 C CA . ALA A 1 88 ? 1.993 -1.410 1.573 1.00 90.69 88 ALA A CA 1
ATOM 671 C C . ALA A 1 88 ? 1.069 -0.567 2.469 1.00 90.69 88 ALA A C 1
ATOM 673 O O . ALA A 1 88 ? 0.845 -0.936 3.622 1.00 90.69 88 ALA A O 1
ATOM 674 N N . ALA A 1 89 ? 0.436 0.473 1.923 1.00 92.56 89 ALA A N 1
ATOM 675 C CA . ALA A 1 89 ? -0.520 1.314 2.638 1.00 92.56 89 ALA A CA 1
ATOM 676 C C . ALA A 1 89 ? -1.739 0.517 3.132 1.00 92.56 89 ALA A C 1
ATOM 678 O O . ALA A 1 89 ? -2.098 0.596 4.307 1.00 92.56 89 ALA A O 1
ATOM 679 N N . LYS A 1 90 ? -2.337 -0.326 2.277 1.00 90.19 90 LYS A N 1
ATOM 680 C CA . LYS A 1 90 ? -3.474 -1.187 2.656 1.00 90.19 90 LYS A CA 1
ATOM 681 C C . LYS A 1 90 ? -3.112 -2.165 3.772 1.00 90.19 90 LYS A C 1
ATOM 683 O O . LYS A 1 90 ? -3.885 -2.339 4.712 1.00 90.19 90 LYS A O 1
ATOM 688 N N . THR A 1 91 ? -1.939 -2.795 3.695 1.00 88.81 91 THR A N 1
ATOM 689 C CA . THR A 1 91 ? -1.488 -3.732 4.737 1.00 88.81 91 THR A CA 1
ATOM 690 C C . THR A 1 91 ? -1.143 -3.029 6.049 1.00 88.81 91 THR A C 1
ATOM 692 O O . THR A 1 91 ? -1.415 -3.584 7.113 1.00 88.81 91 THR A O 1
ATOM 695 N N . ALA A 1 92 ? -0.583 -1.817 6.000 1.00 90.69 92 ALA A N 1
ATOM 696 C CA . ALA A 1 92 ? -0.324 -1.003 7.183 1.00 90.69 92 ALA A CA 1
ATOM 697 C C . ALA A 1 92 ? -1.632 -0.570 7.859 1.00 90.69 92 ALA A C 1
ATOM 699 O O . ALA A 1 92 ? -1.794 -0.796 9.056 1.00 90.69 92 ALA A O 1
ATOM 700 N N . ALA A 1 93 ? -2.595 -0.060 7.086 1.00 93.56 93 ALA A N 1
ATOM 701 C CA . ALA A 1 93 ? -3.908 0.332 7.591 1.00 93.56 93 ALA A CA 1
ATOM 702 C C . ALA A 1 93 ? -4.653 -0.852 8.226 1.00 93.56 93 ALA A C 1
ATOM 704 O O . ALA A 1 93 ? -5.176 -0.732 9.331 1.00 93.56 93 ALA A O 1
ATOM 705 N N . ALA A 1 94 ? -4.646 -2.025 7.581 1.00 91.81 94 ALA A N 1
ATOM 706 C CA . ALA A 1 94 ? -5.252 -3.230 8.147 1.00 91.81 94 ALA A CA 1
ATOM 707 C C . ALA A 1 94 ? -4.636 -3.587 9.513 1.00 91.81 94 ALA A C 1
ATOM 709 O O . ALA A 1 94 ? -5.362 -3.766 10.491 1.00 91.81 94 ALA A O 1
ATOM 710 N N . LYS A 1 95 ? -3.301 -3.599 9.615 1.00 93.25 95 LYS A N 1
ATOM 711 C CA . LYS A 1 95 ? -2.599 -3.855 10.883 1.00 93.25 95 LYS A CA 1
ATOM 712 C C . LYS A 1 95 ? -2.908 -2.806 11.951 1.00 93.25 95 LYS A C 1
ATOM 714 O O . LYS A 1 95 ? -3.112 -3.168 13.103 1.00 93.25 95 LYS A O 1
ATOM 719 N N . GLU A 1 96 ? -2.964 -1.528 11.586 1.00 94.19 96 GLU A N 1
ATOM 720 C CA . GLU A 1 96 ? -3.306 -0.441 12.511 1.00 94.19 96 GLU A CA 1
ATOM 721 C C . GLU A 1 96 ? -4.735 -0.590 13.047 1.00 94.19 96 GLU A C 1
ATOM 723 O O . GLU A 1 96 ? -4.974 -0.418 14.242 1.00 94.19 96 GLU A O 1
ATOM 728 N N . THR A 1 97 ? -5.692 -0.960 12.190 1.00 93.44 97 THR A N 1
ATOM 729 C CA . THR A 1 97 ? -7.075 -1.197 12.627 1.00 93.44 97 THR A CA 1
ATOM 730 C C . THR A 1 97 ? -7.193 -2.387 13.577 1.00 93.44 97 THR A C 1
ATOM 732 O O . THR A 1 97 ? -7.914 -2.293 14.572 1.00 93.44 97 THR A O 1
ATOM 735 N N . GLU A 1 98 ? -6.460 -3.477 13.327 1.00 94.62 98 GLU A N 1
ATOM 736 C CA . GLU A 1 98 ? -6.409 -4.622 14.242 1.00 94.62 98 GLU A CA 1
ATOM 737 C C . GLU A 1 98 ? -5.749 -4.260 15.575 1.00 94.62 98 GLU A C 1
ATOM 739 O O . GLU A 1 98 ? -6.268 -4.627 16.630 1.00 94.62 98 GLU A O 1
ATOM 744 N N . LEU A 1 99 ? -4.651 -3.498 15.544 1.00 94.62 99 LEU A N 1
ATOM 745 C CA . LEU A 1 99 ? -3.979 -3.015 16.748 1.00 94.62 99 LEU A CA 1
ATOM 746 C C . LEU A 1 99 ? -4.925 -2.155 17.595 1.00 94.62 99 LEU A C 1
ATOM 748 O O . LEU A 1 99 ? -5.123 -2.450 18.768 1.00 94.62 99 LEU A O 1
ATOM 752 N N . ARG A 1 100 ? -5.590 -1.162 16.990 1.00 93.56 100 ARG A N 1
ATOM 753 C CA . ARG A 1 100 ? -6.561 -0.311 17.696 1.00 93.56 100 ARG A CA 1
ATOM 754 C C . ARG A 1 100 ? -7.725 -1.103 18.277 1.00 93.56 100 ARG A C 1
ATOM 756 O O . ARG A 1 100 ? -8.226 -0.769 19.346 1.00 93.56 100 ARG A O 1
ATOM 763 N N . LYS A 1 101 ? -8.202 -2.132 17.571 1.00 95.69 101 LYS A N 1
ATOM 764 C CA . LYS A 1 101 ? -9.255 -3.010 18.095 1.00 95.69 101 LYS A CA 1
ATOM 765 C C . LYS A 1 101 ? -8.769 -3.735 19.349 1.00 95.69 101 LYS A C 1
ATOM 767 O O . LYS A 1 101 ? -9.481 -3.749 20.348 1.00 95.69 101 LYS A O 1
ATOM 772 N N . ARG A 1 102 ? -7.554 -4.279 19.306 1.00 94.50 102 ARG A N 1
ATOM 773 C CA . ARG A 1 102 ? -6.934 -4.953 20.446 1.00 94.50 102 ARG A CA 1
ATOM 774 C C . ARG A 1 102 ? -6.705 -4.008 21.626 1.00 94.50 102 ARG A C 1
ATOM 776 O O . ARG A 1 102 ? -7.021 -4.379 22.747 1.00 94.50 102 ARG A O 1
ATOM 783 N N . GLU A 1 103 ? -6.222 -2.792 21.387 1.00 95.31 103 GLU A N 1
ATOM 784 C CA . GLU A 1 103 ? -6.047 -1.776 22.435 1.00 95.31 103 GLU A CA 1
ATOM 785 C C . GLU A 1 103 ? -7.379 -1.458 23.127 1.00 95.31 103 GLU A C 1
ATOM 787 O O . GLU A 1 103 ? -7.450 -1.464 24.351 1.00 95.31 103 GLU A O 1
ATOM 792 N N . ARG A 1 104 ? -8.468 -1.292 22.365 1.00 93.44 104 ARG A N 1
ATOM 793 C CA . ARG A 1 104 ? -9.815 -1.093 22.933 1.00 93.44 104 ARG A CA 1
ATOM 794 C C . ARG A 1 104 ? -10.281 -2.293 23.760 1.00 93.44 104 ARG A C 1
ATOM 796 O O . ARG A 1 104 ? -10.868 -2.123 24.827 1.00 93.44 104 ARG A O 1
ATOM 803 N N . GLU A 1 105 ? -10.045 -3.514 23.286 1.00 93.81 105 GLU A N 1
ATOM 804 C CA . GLU A 1 105 ? -10.360 -4.734 24.045 1.00 93.81 105 GLU A CA 1
ATOM 805 C C . GLU A 1 105 ? -9.551 -4.806 25.354 1.00 93.81 105 GLU A C 1
ATOM 807 O O . GLU A 1 105 ? -10.108 -5.094 26.414 1.00 93.81 105 GLU A O 1
ATOM 812 N N . GLU A 1 106 ? -8.264 -4.462 25.320 1.00 95.50 106 GLU A N 1
ATOM 813 C CA . GLU A 1 106 ? -7.406 -4.396 26.505 1.00 95.50 106 GLU A CA 1
ATOM 814 C C . GLU A 1 106 ? -7.875 -3.299 27.483 1.00 95.50 106 GLU A C 1
ATOM 816 O O . GLU A 1 106 ? -8.057 -3.580 28.670 1.00 95.50 106 GLU A O 1
ATOM 821 N N . GLU A 1 107 ? -8.191 -2.092 27.008 1.00 94.50 107 GLU A N 1
ATOM 822 C CA . GLU A 1 107 ? -8.751 -0.997 27.817 1.00 94.50 107 GLU A CA 1
ATOM 823 C C . GLU A 1 107 ? -10.064 -1.394 28.504 1.00 94.50 107 GLU A C 1
ATOM 825 O O . GLU A 1 107 ? -10.213 -1.239 29.720 1.00 94.50 107 GLU A O 1
ATOM 830 N N . THR A 1 108 ? -11.009 -1.962 27.751 1.00 93.94 108 THR A N 1
ATOM 831 C CA . THR A 1 108 ? -12.289 -2.425 28.314 1.00 93.94 108 THR A CA 1
ATOM 832 C C . THR A 1 108 ? -12.085 -3.529 29.357 1.00 93.94 108 THR A C 1
ATOM 834 O O . THR A 1 108 ? -12.734 -3.514 30.408 1.00 93.94 108 THR A O 1
ATOM 837 N N . SER A 1 109 ? -11.132 -4.441 29.137 1.00 94.12 109 SER A N 1
ATOM 838 C CA . SER A 1 109 ? -10.789 -5.492 30.102 1.00 94.12 109 SER A CA 1
ATOM 839 C C . SER A 1 109 ? -10.195 -4.933 31.405 1.00 94.12 109 SER A C 1
ATOM 841 O O . SER A 1 109 ? -10.520 -5.415 32.495 1.00 94.12 109 SER A O 1
ATOM 843 N N . LEU A 1 110 ? -9.375 -3.877 31.325 1.00 94.69 110 LEU A N 1
ATOM 844 C CA . LEU A 1 110 ? -8.794 -3.212 32.492 1.00 94.69 110 LEU A CA 1
ATOM 845 C C . LEU A 1 110 ? -9.864 -2.515 33.331 1.00 94.69 110 LEU A C 1
ATOM 847 O O . LEU A 1 110 ? -9.839 -2.620 34.560 1.00 94.69 110 LEU A O 1
ATOM 851 N N . VAL A 1 111 ? -10.829 -1.854 32.685 1.00 94.56 111 VAL A N 1
ATOM 852 C CA . VAL A 1 111 ? -11.975 -1.241 33.372 1.00 94.56 111 VAL A CA 1
ATOM 853 C C . VAL A 1 111 ? -12.797 -2.307 34.096 1.00 94.56 111 VAL A C 1
ATOM 855 O O . VAL A 1 111 ? -13.068 -2.154 35.287 1.00 94.56 111 VAL A O 1
ATOM 858 N N . ALA A 1 112 ? -13.120 -3.421 33.431 1.00 94.75 112 ALA A N 1
ATOM 859 C CA . ALA A 1 112 ? -13.849 -4.527 34.055 1.00 94.75 112 ALA A CA 1
ATOM 860 C C . ALA A 1 112 ? -13.099 -5.101 35.271 1.00 94.75 112 ALA A C 1
ATOM 862 O O . ALA A 1 112 ? -13.693 -5.307 36.332 1.00 94.75 112 ALA A O 1
ATOM 863 N N . ARG A 1 113 ? -11.777 -5.293 35.162 1.00 95.38 113 ARG A N 1
ATOM 864 C CA . ARG A 1 113 ? -10.940 -5.757 36.279 1.00 95.38 113 ARG A CA 1
ATOM 865 C C . ARG A 1 113 ? -10.928 -4.764 37.442 1.00 95.38 113 ARG A C 1
ATOM 867 O O . ARG A 1 113 ? -10.976 -5.189 38.595 1.00 95.38 113 ARG A O 1
ATOM 874 N N . ARG A 1 114 ? -10.866 -3.458 37.161 1.00 93.50 114 ARG A N 1
ATOM 875 C CA . ARG A 1 114 ? -10.899 -2.407 38.188 1.00 93.50 114 ARG A CA 1
ATOM 876 C C . ARG A 1 114 ? -12.234 -2.399 38.931 1.00 93.50 114 ARG A C 1
ATOM 878 O O . ARG A 1 114 ? -12.222 -2.434 40.157 1.00 93.50 114 ARG A O 1
ATOM 885 N N . LEU A 1 115 ? -13.350 -2.420 38.200 1.00 91.88 115 LEU A N 1
ATOM 886 C CA . LEU A 1 115 ? -14.696 -2.458 38.782 1.00 91.88 115 LEU A CA 1
ATOM 887 C C . LEU A 1 115 ? -14.904 -3.709 39.647 1.00 91.88 115 LEU A C 1
ATOM 889 O O . LEU A 1 115 ? -15.419 -3.618 40.759 1.00 91.88 115 LEU A O 1
ATOM 893 N N . ALA A 1 116 ? -14.433 -4.873 39.187 1.00 90.19 116 ALA A N 1
ATOM 894 C CA . ALA A 1 116 ? -14.495 -6.105 39.969 1.00 90.19 116 ALA A CA 1
ATOM 895 C C . ALA A 1 116 ? -13.706 -5.994 41.289 1.00 90.19 116 ALA A C 1
ATOM 897 O O . ALA A 1 116 ? -14.219 -6.352 42.349 1.00 90.19 116 ALA A O 1
ATOM 898 N N . MET A 1 117 ? -12.487 -5.445 41.253 1.00 91.88 117 MET A N 1
ATOM 899 C CA . MET A 1 117 ? -11.662 -5.236 42.452 1.00 91.88 117 MET A CA 1
ATOM 900 C C . MET A 1 117 ? -12.284 -4.234 43.435 1.00 91.88 117 MET A C 1
ATOM 902 O O . MET A 1 117 ? -12.206 -4.433 44.646 1.00 91.88 117 MET A O 1
ATOM 906 N N . GLU A 1 118 ? -12.909 -3.171 42.929 1.00 89.38 118 GLU A N 1
ATOM 907 C CA . GLU A 1 118 ? -13.616 -2.184 43.750 1.00 89.38 118 GLU A CA 1
ATOM 908 C C . GLU A 1 118 ? -14.834 -2.798 44.454 1.00 89.38 118 GLU A C 1
ATOM 910 O O . GLU A 1 118 ? -14.977 -2.639 45.665 1.00 89.38 118 GLU A O 1
ATOM 915 N N . SER A 1 119 ? -15.637 -3.596 43.741 1.00 84.56 119 SER A N 1
ATOM 916 C CA . SER A 1 119 ? -16.802 -4.279 44.324 1.00 84.56 119 SER A CA 1
ATOM 917 C C . SER A 1 119 ? -16.425 -5.273 45.431 1.00 84.56 119 SER A C 1
ATOM 919 O O . SER A 1 119 ? -17.104 -5.360 46.455 1.00 84.56 119 SER A O 1
ATOM 921 N N . LEU A 1 120 ? -15.297 -5.978 45.271 1.00 78.31 120 LEU A N 1
ATOM 922 C CA . LEU A 1 120 ? -14.763 -6.864 46.305 1.00 78.31 120 LEU A CA 1
ATOM 923 C C . LEU A 1 120 ? -14.347 -6.070 47.547 1.00 78.31 120 LEU A C 1
ATOM 925 O O . LEU A 1 120 ? -14.621 -6.505 48.665 1.00 78.31 120 LEU A O 1
ATOM 929 N N . LYS A 1 121 ? -13.736 -4.892 47.362 1.00 81.06 121 LYS A N 1
ATOM 930 C CA . LYS A 1 121 ? -13.321 -4.021 48.467 1.00 81.06 121 LYS A CA 1
ATOM 931 C C . LYS A 1 121 ? -14.517 -3.443 49.231 1.00 81.06 121 LYS A C 1
ATOM 933 O O . LYS A 1 121 ? -14.473 -3.432 50.455 1.00 81.06 121 LYS A O 1
ATOM 938 N N . GLU A 1 122 ? -15.582 -3.020 48.546 1.00 68.44 122 GLU A N 1
ATOM 939 C CA . GLU A 1 122 ? -16.801 -2.514 49.204 1.00 68.44 122 GLU A CA 1
ATOM 940 C C . GLU A 1 122 ? -17.536 -3.622 49.979 1.00 68.44 122 GLU A C 1
ATOM 942 O O . GLU A 1 122 ? -18.059 -3.386 51.065 1.00 68.44 122 GLU A O 1
ATOM 947 N N . SER A 1 123 ? -17.523 -4.860 49.476 1.00 59.53 123 SER A N 1
ATOM 948 C CA . SER A 1 123 ? -18.172 -5.997 50.149 1.00 59.53 123 SER A CA 1
ATOM 949 C C . SER A 1 123 ? -17.452 -6.504 51.411 1.00 59.53 123 SER A C 1
ATOM 951 O O . SER A 1 123 ? -18.018 -7.312 52.148 1.00 59.53 123 SER A O 1
ATOM 953 N N . GLY A 1 124 ? -16.219 -6.049 51.664 1.00 56.91 124 GLY A N 1
ATOM 954 C CA . GLY A 1 124 ? -15.398 -6.474 52.801 1.00 56.91 124 GLY A CA 1
ATOM 955 C C . GLY A 1 124 ? -15.549 -5.639 54.079 1.00 56.91 124 GLY A C 1
ATOM 956 O O . GLY A 1 124 ? -15.039 -6.069 55.109 1.00 56.91 124 GLY A O 1
ATOM 957 N N . ASP A 1 125 ? -16.228 -4.484 54.035 1.00 56.31 125 ASP A N 1
ATOM 958 C CA . ASP A 1 125 ? -16.200 -3.475 55.115 1.00 56.31 125 ASP A CA 1
ATOM 959 C C . ASP A 1 125 ? -17.584 -2.976 55.579 1.00 56.31 125 ASP A C 1
ATOM 961 O O . ASP A 1 125 ? -17.731 -1.823 55.970 1.00 56.31 125 ASP A O 1
ATOM 965 N N . ASP A 1 126 ? -18.639 -3.800 55.556 1.00 44.16 126 ASP A N 1
ATOM 966 C CA . ASP A 1 126 ? -19.903 -3.361 56.172 1.00 44.16 126 ASP A CA 1
ATOM 967 C C . ASP A 1 126 ? -20.667 -4.491 56.869 1.00 44.16 126 ASP A C 1
ATOM 969 O O . ASP A 1 126 ? -21.439 -5.257 56.282 1.00 44.16 126 ASP A O 1
ATOM 973 N N . SER A 1 127 ? -20.453 -4.562 58.183 1.00 51.41 127 SER A N 1
ATOM 974 C CA . SER A 1 127 ? -21.419 -5.137 59.109 1.00 51.41 127 SER A CA 1
ATOM 975 C C . SER A 1 127 ? -22.239 -3.989 59.716 1.00 51.41 127 SER A C 1
ATOM 977 O O . SER A 1 127 ? -21.688 -3.149 60.421 1.00 51.41 127 SER A O 1
ATOM 979 N N . THR A 1 128 ? -23.566 -4.022 59.486 1.00 45.59 128 THR A N 1
ATOM 980 C CA . THR A 1 128 ? -24.675 -3.195 60.052 1.00 45.59 128 THR A CA 1
ATOM 981 C C . THR A 1 128 ? -25.302 -2.108 59.120 1.00 45.59 128 THR A C 1
ATOM 983 O O . THR A 1 128 ? -24.992 -2.064 57.936 1.00 45.59 128 THR A O 1
ATOM 986 N N . PRO A 1 129 ? -26.451 -1.472 59.462 1.00 49.41 129 PRO A N 1
ATOM 987 C CA . PRO A 1 129 ? -27.691 -1.513 58.681 1.00 49.41 129 PRO A CA 1
ATOM 988 C C . PRO A 1 129 ? -27.886 -0.289 57.751 1.00 49.41 129 PRO A C 1
ATOM 990 O O . PRO A 1 129 ? -28.854 0.457 57.888 1.00 49.41 129 PRO A O 1
ATOM 993 N N . VAL A 1 130 ? -26.995 -0.078 56.777 1.00 53.59 130 VAL A N 1
ATOM 994 C CA . VAL A 1 130 ? -27.027 1.078 55.839 1.00 53.59 130 VAL A CA 1
ATOM 995 C C . VAL A 1 130 ? -27.916 0.846 54.596 1.00 53.59 130 VAL A C 1
ATOM 997 O O . VAL A 1 130 ? -28.301 1.781 53.889 1.00 53.59 130 VAL A O 1
ATOM 1000 N N . LYS A 1 131 ? -28.325 -0.405 54.346 1.00 55.38 131 LYS A N 1
ATOM 1001 C CA . LYS A 1 131 ? -28.914 -0.876 53.072 1.00 55.38 131 LYS A CA 1
ATOM 1002 C C . LYS A 1 131 ? -30.146 -0.103 52.567 1.00 55.38 131 LYS A C 1
ATOM 1004 O O . LYS A 1 131 ? -30.320 0.014 51.361 1.00 55.38 131 LYS A O 1
ATOM 1009 N N . LYS A 1 132 ? -30.979 0.458 53.452 1.00 53.12 132 LYS A N 1
ATOM 1010 C CA . LYS A 1 132 ? -32.235 1.131 53.055 1.00 53.12 132 LYS A CA 1
ATOM 1011 C C . LYS A 1 132 ? -32.042 2.524 52.438 1.00 53.12 132 LYS A C 1
ATOM 1013 O O . LYS A 1 132 ? -32.860 2.912 51.616 1.00 53.12 132 LYS A O 1
ATOM 1018 N N . ARG A 1 133 ? -30.987 3.268 52.809 1.00 56.44 133 ARG A N 1
ATOM 1019 C CA . ARG A 1 133 ? -30.710 4.608 52.240 1.00 56.44 133 ARG A CA 1
ATOM 1020 C C . ARG A 1 133 ? -30.064 4.525 50.853 1.00 56.44 133 ARG A C 1
ATOM 1022 O O . ARG A 1 133 ? -30.441 5.266 49.955 1.00 56.44 133 ARG A O 1
ATOM 1029 N N . LYS A 1 134 ? -29.170 3.552 50.646 1.00 63.94 134 LYS A N 1
ATOM 1030 C CA . LYS A 1 134 ? -28.568 3.293 49.327 1.00 63.94 134 LYS A CA 1
ATOM 1031 C C . LYS A 1 134 ? -29.617 2.842 48.296 1.00 63.94 134 LYS A C 1
ATOM 1033 O O . LYS A 1 134 ? -29.535 3.208 47.132 1.00 63.94 134 LYS A O 1
ATOM 1038 N N . GLU A 1 135 ? -30.638 2.088 48.717 1.00 62.75 135 GLU A N 1
ATOM 1039 C CA . GLU A 1 135 ? -31.725 1.651 47.825 1.00 62.75 135 GLU A CA 1
ATOM 1040 C C . GLU A 1 135 ? -32.583 2.822 47.314 1.00 62.75 135 GLU A C 1
ATOM 1042 O O . GLU A 1 135 ? -32.994 2.813 46.155 1.00 62.75 135 GLU A O 1
ATOM 1047 N N . THR A 1 136 ? -32.844 3.836 48.146 1.00 70.56 136 THR A N 1
ATOM 1048 C CA . THR A 1 136 ? -33.581 5.036 47.717 1.00 70.56 136 THR A CA 1
ATOM 1049 C C . THR A 1 136 ? -32.761 5.882 46.748 1.00 70.56 136 THR A C 1
ATOM 1051 O O . THR A 1 136 ? -33.270 6.245 45.696 1.00 70.56 136 THR A O 1
ATOM 1054 N N . GLU A 1 137 ? -31.470 6.080 47.022 1.00 75.62 137 GLU A N 1
ATOM 1055 C CA . GLU A 1 137 ? -30.571 6.826 46.127 1.00 75.62 137 GLU A CA 1
ATOM 1056 C C . GLU A 1 137 ? -30.419 6.143 44.756 1.00 75.62 137 GLU A C 1
ATOM 1058 O O . GLU A 1 137 ? -30.433 6.805 43.719 1.00 75.62 137 GLU A O 1
ATOM 1063 N N . LEU A 1 138 ? -30.348 4.806 44.724 1.00 75.56 138 LEU A N 1
ATOM 1064 C CA . LEU A 1 138 ? -30.313 4.042 43.472 1.00 75.56 138 LEU A CA 1
ATOM 1065 C C . LEU A 1 138 ? -31.618 4.153 42.675 1.00 75.56 138 LEU A C 1
ATOM 1067 O O . LEU A 1 138 ? -31.574 4.216 41.447 1.00 75.56 138 LEU A O 1
ATOM 1071 N N . LYS A 1 139 ? -32.775 4.187 43.348 1.00 79.06 139 LYS A N 1
ATOM 1072 C CA . LYS A 1 139 ? -34.073 4.394 42.685 1.00 79.06 139 LYS A CA 1
ATOM 1073 C C . LYS A 1 139 ? -34.174 5.795 42.090 1.00 79.06 139 LYS A C 1
ATOM 1075 O O . LYS A 1 139 ? -34.589 5.915 40.941 1.00 79.06 139 LYS A O 1
ATOM 1080 N N . ASP A 1 140 ? -33.731 6.817 42.815 1.00 86.00 140 ASP A N 1
ATOM 1081 C CA . ASP A 1 140 ? -33.731 8.201 42.333 1.00 86.00 140 ASP A CA 1
ATOM 1082 C C . ASP A 1 140 ? -32.793 8.370 41.124 1.00 86.00 140 ASP A C 1
ATOM 1084 O O . ASP A 1 140 ? -33.171 8.954 40.106 1.00 86.00 140 ASP A O 1
ATOM 1088 N N . LEU A 1 141 ? -31.602 7.761 41.161 1.00 84.31 141 LEU A N 1
ATOM 1089 C CA . LEU A 1 141 ? -30.691 7.728 40.012 1.00 84.31 141 LEU A CA 1
ATOM 1090 C C . LEU A 1 141 ? -31.306 7.008 38.800 1.00 84.31 141 LEU A C 1
ATOM 1092 O O . LEU A 1 141 ? -31.174 7.484 37.673 1.00 84.31 141 LEU A O 1
ATOM 1096 N N . LEU A 1 142 ? -32.025 5.902 39.008 1.00 84.50 142 LEU A N 1
ATOM 1097 C CA . LEU A 1 142 ? -32.698 5.181 37.923 1.00 84.50 142 LEU A CA 1
ATOM 1098 C C . LEU A 1 142 ? -33.809 6.023 37.274 1.00 84.50 142 LEU A C 1
ATOM 1100 O O . LEU A 1 142 ? -33.962 6.004 36.052 1.00 84.50 142 LEU A O 1
ATOM 1104 N N . ILE A 1 143 ? -34.556 6.780 38.082 1.00 91.25 143 ILE A N 1
ATOM 1105 C CA . ILE A 1 143 ? -35.601 7.696 37.608 1.00 91.25 143 ILE A CA 1
ATOM 1106 C C . ILE A 1 143 ? -34.978 8.800 36.751 1.00 91.25 143 ILE A C 1
ATOM 1108 O O . ILE A 1 143 ? -35.390 8.980 35.607 1.00 91.25 143 ILE A O 1
ATOM 1112 N N . THR A 1 144 ? -33.925 9.462 37.240 1.00 89.38 144 THR A N 1
ATOM 1113 C CA . THR A 1 144 ? -33.264 10.547 36.488 1.00 89.38 144 THR A CA 1
ATOM 1114 C C . THR A 1 144 ? -32.661 10.076 35.162 1.00 89.38 144 THR A C 1
ATOM 1116 O O . THR A 1 144 ? -32.706 10.800 34.168 1.00 89.38 144 THR A O 1
ATOM 1119 N N . LEU A 1 145 ? -32.126 8.852 35.102 1.00 85.88 145 LEU A N 1
ATOM 1120 C CA . LEU A 1 145 ? -31.647 8.264 33.849 1.00 85.88 145 LEU A CA 1
ATOM 1121 C C . LEU A 1 145 ? -32.794 8.002 32.869 1.00 85.88 145 LEU A C 1
ATOM 1123 O O . LEU A 1 145 ? -32.655 8.280 31.678 1.00 85.88 145 LEU A O 1
ATOM 1127 N N . LYS A 1 146 ? -33.939 7.512 33.359 1.00 89.12 146 LYS A N 1
ATOM 1128 C CA . LYS A 1 146 ? -35.101 7.243 32.507 1.00 89.12 146 LYS A CA 1
ATOM 1129 C C . LYS A 1 146 ? -35.741 8.524 31.976 1.00 89.12 146 LYS A C 1
ATOM 1131 O O . LYS A 1 146 ? -36.177 8.548 30.829 1.00 89.12 146 LYS A O 1
ATOM 1136 N N . GLU A 1 147 ? -35.763 9.585 32.775 1.00 89.12 147 GLU A N 1
ATOM 1137 C CA . GLU A 1 147 ? -36.226 10.909 32.350 1.00 89.12 147 GLU A CA 1
ATOM 1138 C C . GLU A 1 147 ? -35.333 11.497 31.254 1.00 89.12 147 GLU A C 1
ATOM 1140 O O . GLU A 1 147 ? -35.850 11.978 30.248 1.00 89.12 147 GLU A O 1
ATOM 1145 N N . LYS A 1 148 ? -34.005 11.387 31.393 1.00 87.31 148 LYS A N 1
ATOM 1146 C CA . LYS A 1 148 ? -33.055 11.827 30.358 1.00 87.31 148 LYS A CA 1
ATOM 1147 C C . LYS A 1 148 ? -33.222 11.056 29.049 1.00 87.31 148 LYS A C 1
ATOM 1149 O O . LYS A 1 148 ? -33.315 11.671 27.995 1.00 87.31 148 LYS A O 1
ATOM 1154 N N . GLU A 1 149 ? -33.354 9.731 29.117 1.00 88.69 149 GLU A N 1
ATOM 1155 C CA . GLU A 1 149 ? -33.595 8.893 27.932 1.00 88.69 149 GLU A CA 1
ATOM 1156 C C . GLU A 1 149 ? -34.910 9.268 27.222 1.00 88.69 149 GLU A C 1
ATOM 1158 O O . GLU A 1 149 ? -34.998 9.269 25.992 1.00 88.69 149 GLU A O 1
ATOM 1163 N N . LEU A 1 150 ? -35.956 9.594 27.990 1.00 89.38 150 LEU A N 1
ATOM 1164 C CA . LEU A 1 150 ? -37.226 10.048 27.428 1.00 89.38 150 LEU A CA 1
ATOM 1165 C C . LEU A 1 150 ? -37.113 11.436 26.794 1.00 89.38 150 LEU A C 1
ATOM 1167 O O . LEU A 1 150 ? -37.683 11.630 25.721 1.00 89.38 150 LEU A O 1
ATOM 1171 N N . ALA A 1 151 ? -36.370 12.356 27.412 1.00 92.00 151 ALA A N 1
ATOM 1172 C CA . ALA A 1 151 ? -36.135 13.697 26.886 1.00 92.00 151 ALA A CA 1
ATOM 1173 C C . ALA A 1 151 ? -35.358 13.657 25.561 1.00 92.00 151 ALA A C 1
ATOM 1175 O O . ALA A 1 151 ? -35.821 14.214 24.571 1.00 92.00 151 ALA A O 1
ATOM 1176 N N . GLU A 1 152 ? -34.261 12.901 25.488 1.00 88.94 152 GLU A N 1
ATOM 1177 C CA . GLU A 1 152 ? -33.494 12.716 24.244 1.00 88.94 152 GLU A CA 1
ATOM 1178 C C . GLU A 1 152 ? -34.363 12.095 23.140 1.00 88.94 152 GLU A C 1
ATOM 1180 O O . GLU A 1 152 ? -34.342 12.505 21.979 1.00 88.94 152 GLU A O 1
ATOM 1185 N N . ARG A 1 153 ? -35.208 11.120 23.498 1.00 88.62 153 ARG A N 1
ATOM 1186 C CA . ARG A 1 153 ? -36.134 10.498 22.545 1.00 88.62 153 ARG A CA 1
ATOM 1187 C C . ARG A 1 153 ? -37.237 11.449 22.080 1.00 88.62 153 ARG A C 1
ATOM 1189 O O . ARG A 1 153 ? -37.782 11.238 20.994 1.00 88.62 153 ARG A O 1
ATOM 1196 N N . GLN A 1 154 ? -37.623 12.427 22.893 1.00 86.38 154 GLN A N 1
ATOM 1197 C CA . GLN A 1 154 ? -38.537 13.493 22.489 1.00 86.38 154 GLN A CA 1
ATOM 1198 C C . GLN A 1 154 ? -37.831 14.482 21.559 1.00 86.38 154 GLN A C 1
ATOM 1200 O O . GLN A 1 154 ? -38.354 14.741 20.479 1.00 86.38 154 GLN A O 1
ATOM 1205 N N . GLU A 1 155 ? -36.621 14.915 21.902 1.00 88.25 155 GLU A N 1
ATOM 1206 C CA . GLU A 1 155 ? -35.808 15.837 21.103 1.00 88.25 155 GLU A CA 1
ATOM 1207 C C . GLU A 1 155 ? -35.532 15.288 19.696 1.00 88.25 155 GLU A C 1
ATOM 1209 O O . GLU A 1 155 ? -35.743 15.978 18.704 1.00 88.25 155 GLU A O 1
ATOM 1214 N N . VAL A 1 156 ? -35.193 14.000 19.572 1.00 89.81 156 VAL A N 1
ATOM 1215 C CA . VAL A 1 156 ? -35.026 13.345 18.260 1.00 89.81 156 VAL A CA 1
ATOM 1216 C C . VAL A 1 156 ? -36.307 13.413 17.423 1.00 89.81 156 VAL A C 1
ATOM 1218 O O . VAL A 1 156 ? -36.255 13.661 16.219 1.00 89.81 156 VAL A O 1
ATOM 1221 N N . ARG A 1 157 ? -37.480 13.218 18.039 1.00 85.88 157 ARG A N 1
ATOM 1222 C CA . ARG A 1 157 ? -38.759 13.308 17.312 1.00 85.88 157 ARG A CA 1
ATOM 1223 C C . ARG A 1 157 ? -39.067 14.735 16.880 1.00 85.88 157 ARG A C 1
ATOM 1225 O O . ARG A 1 157 ? -39.684 14.911 15.828 1.00 85.88 157 ARG A O 1
ATOM 1232 N N . GLU A 1 158 ? -38.690 15.717 17.690 1.00 89.38 158 GLU A N 1
ATOM 1233 C CA . GLU A 1 158 ? -38.862 17.136 17.384 1.00 89.38 158 GLU A CA 1
ATOM 1234 C C . GLU A 1 158 ? -37.933 17.567 16.253 1.00 89.38 158 GLU A C 1
ATOM 1236 O O . GLU A 1 158 ? -38.425 18.100 15.262 1.00 89.38 158 GLU A O 1
ATOM 1241 N N . LEU A 1 159 ? -36.647 17.213 16.308 1.00 86.31 159 LEU A N 1
ATOM 1242 C CA . LEU A 1 159 ? -35.688 17.459 15.228 1.00 86.31 159 LEU A CA 1
ATOM 1243 C C . LEU A 1 159 ? -36.129 16.817 13.911 1.00 86.31 159 LEU A C 1
ATOM 1245 O O . LEU A 1 159 ? -36.097 17.459 12.863 1.00 86.31 159 LEU A O 1
ATOM 1249 N N . ASP A 1 160 ? -36.619 15.576 13.945 1.00 84.94 160 ASP A N 1
ATOM 1250 C CA . ASP A 1 160 ? -37.170 14.931 12.752 1.00 84.94 160 ASP A CA 1
ATOM 1251 C C . ASP A 1 160 ? -38.433 15.646 12.234 1.00 84.94 160 ASP A C 1
ATOM 1253 O O . ASP A 1 160 ? -38.686 15.690 11.026 1.00 84.94 160 ASP A O 1
ATOM 1257 N N . ALA A 1 161 ? -39.265 16.192 13.125 1.00 87.62 161 ALA A N 1
ATOM 1258 C CA . ALA A 1 161 ? -40.445 16.962 12.742 1.00 87.62 161 ALA A CA 1
ATOM 1259 C C . ALA A 1 161 ? -40.082 18.334 12.159 1.00 87.62 161 ALA A C 1
ATOM 1261 O O . ALA A 1 161 ? -40.734 18.767 11.206 1.00 87.62 161 ALA A O 1
ATOM 1262 N N . GLU A 1 162 ? -39.051 18.988 12.688 1.00 86.94 162 GLU A N 1
ATOM 1263 C CA . GLU A 1 162 ? -38.492 20.235 12.170 1.00 86.94 162 GLU A CA 1
ATOM 1264 C C . GLU A 1 162 ? -37.813 20.027 10.824 1.00 86.94 162 GLU A C 1
ATOM 1266 O O . GLU A 1 162 ? -38.115 20.763 9.890 1.00 86.94 162 GLU A O 1
ATOM 1271 N N . ARG A 1 163 ? -37.010 18.969 10.665 1.00 84.25 163 ARG A N 1
ATOM 1272 C CA . ARG A 1 163 ? -36.425 18.579 9.375 1.00 84.25 163 ARG A CA 1
ATOM 1273 C C . ARG A 1 163 ? -37.511 18.423 8.310 1.00 84.25 163 ARG A C 1
ATOM 1275 O O . ARG A 1 163 ? -37.406 19.004 7.238 1.00 84.25 163 ARG A O 1
ATOM 1282 N N . ARG A 1 164 ? -38.616 17.746 8.647 1.00 83.94 164 ARG A N 1
ATOM 1283 C CA . ARG A 1 164 ? -39.791 17.612 7.765 1.00 83.94 164 ARG A CA 1
ATOM 1284 C C . ARG A 1 164 ? -40.567 18.915 7.546 1.00 83.94 164 ARG A C 1
ATOM 1286 O O . ARG A 1 164 ? -41.342 19.003 6.598 1.00 83.94 164 ARG A O 1
ATOM 1293 N N . ARG A 1 165 ? -40.508 19.891 8.456 1.00 81.25 165 ARG A N 1
ATOM 1294 C CA . ARG A 1 165 ? -41.111 21.222 8.241 1.00 81.25 165 ARG A CA 1
ATOM 1295 C C . ARG A 1 165 ? -40.242 22.053 7.310 1.00 81.25 165 ARG A C 1
ATOM 1297 O O . ARG A 1 165 ? -40.793 22.643 6.396 1.00 81.25 165 ARG A O 1
ATOM 1304 N N . ARG A 1 166 ? -38.929 22.013 7.516 1.00 77.38 166 ARG A N 1
ATOM 1305 C CA . ARG A 1 166 ? -37.929 22.704 6.712 1.00 77.38 166 ARG A CA 1
ATOM 1306 C C . ARG A 1 166 ? -37.903 22.203 5.272 1.00 77.38 166 ARG A C 1
ATOM 1308 O O . ARG A 1 166 ? -38.001 23.026 4.381 1.00 77.38 166 ARG A O 1
ATOM 1315 N N . GLU A 1 167 ? -37.911 20.886 5.046 1.00 78.38 167 GLU A N 1
ATOM 1316 C CA . GLU A 1 167 ? -38.045 20.315 3.690 1.00 78.38 167 GLU A CA 1
ATOM 1317 C C . GLU A 1 167 ? -39.309 20.849 2.983 1.00 78.38 167 GLU A C 1
ATOM 1319 O O . GLU A 1 167 ? -39.257 21.255 1.833 1.00 78.38 167 GLU A O 1
ATOM 1324 N N . ARG A 1 168 ? -40.440 20.964 3.697 1.00 78.56 168 ARG A N 1
ATOM 1325 C CA . ARG A 1 168 ? -41.692 21.514 3.137 1.00 78.56 168 ARG A CA 1
ATOM 1326 C C . ARG A 1 168 ? -41.675 23.026 2.896 1.00 78.56 168 ARG A C 1
ATOM 1328 O O . ARG A 1 168 ? -42.558 23.524 2.199 1.00 78.56 168 ARG A O 1
ATOM 1335 N N . GLU A 1 169 ? -40.784 23.755 3.551 1.00 76.75 169 GLU A N 1
ATOM 1336 C CA . GLU A 1 169 ? -40.615 25.201 3.389 1.00 76.75 169 GLU A CA 1
ATOM 1337 C C . GLU A 1 169 ? -39.648 25.476 2.229 1.00 76.75 169 GLU A C 1
ATOM 1339 O O . GLU A 1 169 ? -39.978 26.256 1.344 1.00 76.75 169 GLU A O 1
ATOM 1344 N N . GLU A 1 170 ? -38.557 24.708 2.143 1.00 70.50 170 GLU A N 1
ATOM 1345 C CA . GLU A 1 170 ? -37.627 24.686 1.006 1.00 70.50 170 GLU A CA 1
ATOM 1346 C C . GLU A 1 170 ? -38.351 24.302 -0.305 1.00 70.50 170 GLU A C 1
ATOM 1348 O O . GLU A 1 170 ? -38.220 25.013 -1.298 1.00 70.50 170 GLU A O 1
ATOM 1353 N N . ASP A 1 171 ? -39.233 23.291 -0.287 1.00 68.81 171 ASP A N 1
ATOM 1354 C CA . ASP A 1 171 ? -40.070 22.915 -1.444 1.00 68.81 171 ASP A CA 1
ATOM 1355 C C . ASP A 1 171 ? -41.052 24.028 -1.883 1.00 68.81 171 ASP A C 1
ATOM 1357 O O . ASP A 1 171 ? -41.517 24.047 -3.025 1.00 68.81 171 ASP A O 1
ATOM 1361 N N . ARG A 1 172 ? -41.435 24.940 -0.976 1.00 65.69 172 ARG A N 1
ATOM 1362 C CA . ARG A 1 172 ? -42.316 26.080 -1.296 1.00 65.69 172 ARG A CA 1
ATOM 1363 C C . ARG A 1 172 ? -41.542 27.255 -1.875 1.00 65.69 172 ARG A C 1
ATOM 1365 O O . ARG A 1 172 ? -42.072 27.911 -2.768 1.00 65.69 172 ARG A O 1
ATOM 1372 N N . ASP A 1 173 ? -40.334 27.498 -1.380 1.00 62.72 173 ASP A N 1
ATOM 1373 C CA . ASP A 1 173 ? -39.457 28.558 -1.874 1.00 62.72 173 ASP A CA 1
ATOM 1374 C C . ASP A 1 173 ? -38.852 28.210 -3.246 1.00 62.72 173 ASP A C 1
ATOM 1376 O O . ASP A 1 173 ? -38.613 29.106 -4.047 1.00 62.72 173 ASP A O 1
ATOM 1380 N N . GLU A 1 174 ? -38.664 26.923 -3.568 1.00 58.34 174 GLU A N 1
ATOM 1381 C CA . GLU A 1 174 ? -38.211 26.476 -4.898 1.00 58.34 174 GLU A CA 1
ATOM 1382 C C . GLU A 1 174 ? -39.329 26.509 -5.967 1.00 58.34 174 GLU A C 1
ATOM 1384 O O . GLU A 1 174 ? -39.056 26.502 -7.168 1.00 58.34 174 GLU A O 1
ATOM 1389 N N . ALA A 1 175 ? -40.599 26.577 -5.549 1.00 55.94 175 ALA A N 1
ATOM 1390 C CA . ALA A 1 175 ? -41.766 26.626 -6.436 1.00 55.94 175 ALA A CA 1
ATOM 1391 C C . ALA A 1 175 ? -42.320 28.049 -6.694 1.00 55.94 175 ALA A C 1
ATOM 1393 O O . ALA A 1 175 ? -43.337 28.174 -7.388 1.00 55.94 175 ALA A O 1
ATOM 1394 N N . ALA A 1 176 ? -41.692 29.094 -6.138 1.00 49.41 176 ALA A N 1
ATOM 1395 C CA . ALA A 1 176 ? -42.047 30.512 -6.302 1.00 49.41 176 ALA A CA 1
ATOM 1396 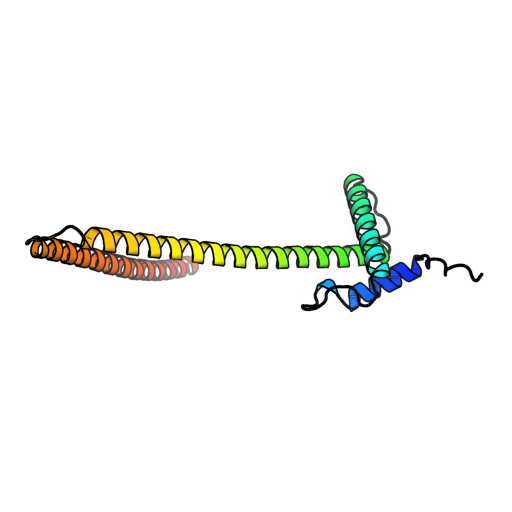C C . ALA A 1 176 ? -41.071 31.246 -7.237 1.00 49.41 176 ALA A C 1
ATOM 1398 O O . ALA A 1 176 ? -41.555 32.099 -8.019 1.00 49.41 176 ALA A O 1
#

Secondary structure (DSSP, 8-state):
-PPPPPPPPP-HHHHHHHHHHHHHH-GGG-SS--S-TTHHHHHHHHHHHHHHHHHHHHHHHHT-S------HHHHHHHHHHHHHHHHHHHHHHHHHHHHHHHHHHHHHHHHHHHHHHHHHHHTTS--SS-HHHHHHHHHHHHHHHHHHHHHHHHHHHHHHHHHHHHHHHHHHHTT-

pLDDT: mean 80.88, std 14.65, range [44.16, 95.69]